Protein AF-A0A163YW25-F1 (afdb_monomer_lite)

Secondary structure (DSSP, 8-state):
------HHHHHHHHHHHHHHHTS-HHHHHHHHHHHHH-TT--SHHHHHHHHHHHHHTT--SHHHHHHHEES---S----TTEEEEEETTEEEEEE-------

Structure (mmCIF, N/CA/C/O backbone):
data_AF-A0A163YW25-F1
#
_entry.id   AF-A0A163YW25-F1
#
loop_
_atom_site.group_PDB
_atom_site.id
_atom_site.type_symbol
_atom_site.label_atom_id
_atom_site.label_alt_id
_atom_site.label_comp_id
_atom_site.label_asym_id
_atom_site.label_entity_id
_atom_site.label_seq_id
_atom_site.pdbx_PDB_ins_code
_atom_site.Cartn_x
_atom_site.Cartn_y
_atom_site.Cartn_z
_atom_site.occupancy
_atom_site.B_iso_or_equiv
_atom_site.auth_seq_id
_atom_site.auth_comp_id
_atom_site.auth_asym_id
_atom_site.auth_atom_id
_atom_site.pdbx_PDB_model_num
ATOM 1 N N . MET A 1 1 ? 34.439 -6.976 -15.105 1.00 39.22 1 MET A N 1
ATOM 2 C CA . MET A 1 1 ? 32.968 -6.914 -14.999 1.00 39.22 1 MET A CA 1
ATOM 3 C C . MET A 1 1 ? 32.635 -5.764 -14.066 1.00 39.22 1 MET A C 1
ATOM 5 O O . MET A 1 1 ? 32.542 -5.968 -12.867 1.00 39.22 1 MET A O 1
ATOM 9 N N . SER A 1 2 ? 32.581 -4.541 -14.591 1.00 45.88 2 SER A N 1
ATOM 10 C CA . SER A 1 2 ? 32.279 -3.352 -13.788 1.00 45.88 2 SER A CA 1
ATOM 11 C C . SER A 1 2 ? 30.852 -2.952 -14.118 1.00 45.88 2 SER A C 1
ATOM 13 O O . SER A 1 2 ? 30.615 -2.217 -15.072 1.00 45.88 2 SER A O 1
ATOM 15 N N . GLY A 1 3 ? 29.902 -3.559 -13.405 1.00 45.88 3 GLY A N 1
ATOM 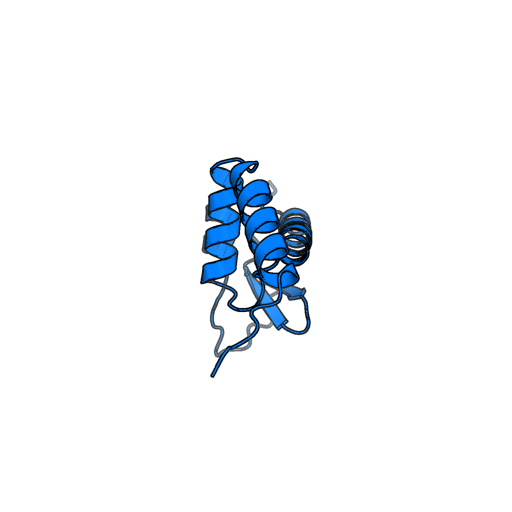16 C CA . GLY A 1 3 ? 28.491 -3.215 -13.510 1.00 45.88 3 GLY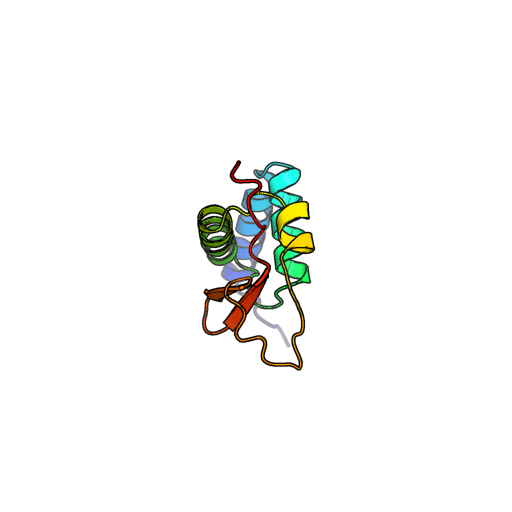 A CA 1
ATOM 17 C C . GLY A 1 3 ? 28.312 -1.778 -13.048 1.00 45.88 3 GLY A C 1
ATOM 18 O O . GLY A 1 3 ? 28.434 -1.489 -11.861 1.00 45.88 3 GLY A O 1
ATOM 19 N N . GLY A 1 4 ? 28.089 -0.873 -13.999 1.00 46.44 4 GLY A N 1
ATOM 20 C CA . GLY A 1 4 ? 27.676 0.491 -13.720 1.00 46.44 4 GLY A CA 1
ATOM 21 C C . GLY A 1 4 ? 26.294 0.471 -13.084 1.00 46.44 4 GLY A C 1
ATOM 22 O O . GLY A 1 4 ? 25.290 0.547 -13.780 1.00 46.44 4 GLY A O 1
ATOM 23 N N . LEU A 1 5 ? 26.246 0.368 -11.758 1.00 48.47 5 LEU A N 1
ATOM 24 C CA . LEU A 1 5 ? 25.113 0.876 -11.000 1.00 48.47 5 LEU A CA 1
ATOM 25 C C . LEU A 1 5 ? 25.173 2.396 -11.179 1.00 48.47 5 LEU A C 1
ATOM 27 O O . LEU A 1 5 ? 26.054 3.055 -10.620 1.00 48.47 5 LEU A O 1
ATOM 31 N N . SER A 1 6 ? 24.346 2.926 -12.085 1.00 59.25 6 SER A N 1
ATOM 32 C CA . SER A 1 6 ? 24.347 4.347 -12.443 1.00 59.25 6 SER A CA 1
ATOM 33 C C . SER A 1 6 ? 24.215 5.190 -11.170 1.00 59.25 6 SER A C 1
ATOM 35 O O . SER A 1 6 ? 23.489 4.823 -10.244 1.00 59.25 6 SER A O 1
ATOM 37 N N . ARG A 1 7 ? 24.900 6.340 -11.103 1.00 57.62 7 ARG A N 1
ATOM 38 C CA . ARG A 1 7 ? 24.795 7.290 -9.967 1.00 57.62 7 ARG A CA 1
ATOM 39 C C . ARG A 1 7 ? 23.343 7.707 -9.698 1.00 57.62 7 ARG A C 1
ATOM 41 O O . ARG A 1 7 ? 23.038 8.185 -8.612 1.00 57.62 7 ARG A O 1
ATOM 48 N N . GLU A 1 8 ? 22.485 7.540 -10.694 1.00 57.12 8 GLU A N 1
ATOM 49 C CA . GLU A 1 8 ? 21.044 7.768 -10.661 1.00 57.12 8 GLU A CA 1
ATOM 50 C C . GLU A 1 8 ? 20.340 6.774 -9.727 1.00 57.12 8 GLU A C 1
ATOM 52 O O . GLU A 1 8 ? 19.706 7.211 -8.773 1.00 57.12 8 GLU A O 1
ATOM 57 N N . SER A 1 9 ? 20.609 5.470 -9.848 1.00 61.06 9 SER A N 1
ATOM 58 C CA . SER A 1 9 ? 19.997 4.442 -8.993 1.00 61.06 9 SER A CA 1
ATOM 59 C C . SER A 1 9 ? 20.376 4.576 -7.512 1.00 61.06 9 SER A C 1
ATOM 61 O O . SER A 1 9 ? 19.603 4.211 -6.630 1.00 61.06 9 SER A O 1
ATOM 63 N N . LEU A 1 10 ? 21.567 5.108 -7.210 1.00 64.44 10 LEU A N 1
ATOM 64 C CA . LEU A 1 10 ? 21.972 5.407 -5.829 1.00 64.44 10 LEU A CA 1
ATOM 65 C C . LEU A 1 10 ? 21.240 6.629 -5.263 1.00 64.44 10 LEU A C 1
ATOM 67 O O . LEU A 1 10 ? 20.874 6.627 -4.092 1.00 64.44 10 LEU A O 1
ATOM 71 N N . LYS A 1 11 ? 21.008 7.658 -6.087 1.00 71.38 11 LYS A N 1
ATOM 72 C CA . LYS A 1 11 ? 20.245 8.844 -5.679 1.00 71.38 11 LYS A CA 1
ATOM 73 C C . LYS A 1 11 ? 18.774 8.523 -5.450 1.00 71.38 11 LYS A C 1
ATOM 75 O O . LYS A 1 11 ? 18.196 9.060 -4.516 1.00 71.38 11 LYS A O 1
ATOM 80 N N . GLU A 1 12 ? 18.183 7.665 -6.274 1.00 67.31 12 GLU A N 1
ATOM 81 C CA . GLU A 1 12 ? 16.788 7.235 -6.118 1.00 67.31 12 GLU A CA 1
ATOM 82 C C . GLU A 1 12 ? 16.587 6.437 -4.829 1.00 67.31 12 GLU A C 1
ATOM 84 O O . GLU A 1 12 ? 15.670 6.725 -4.068 1.00 67.31 12 GLU A O 1
ATOM 89 N N . ARG A 1 13 ? 17.504 5.513 -4.516 1.00 71.31 13 ARG A N 1
ATOM 90 C CA . ARG A 1 13 ? 17.475 4.777 -3.242 1.00 71.31 13 ARG A CA 1
ATOM 91 C C . ARG A 1 13 ? 17.634 5.685 -2.030 1.00 71.31 13 ARG A C 1
ATOM 93 O O . ARG A 1 13 ? 16.966 5.470 -1.030 1.00 71.31 13 ARG A O 1
ATOM 100 N N . GLN A 1 14 ? 18.516 6.679 -2.116 1.00 78.50 14 GLN A N 1
ATOM 101 C CA . GLN A 1 14 ? 18.705 7.633 -1.026 1.00 78.50 14 GLN A CA 1
ATOM 102 C C . GLN A 1 14 ? 17.467 8.511 -0.837 1.00 78.50 14 GLN A C 1
ATOM 104 O O . GLN A 1 14 ? 17.000 8.641 0.280 1.00 78.50 14 GLN A O 1
ATOM 109 N N . ARG A 1 15 ? 16.868 9.013 -1.924 1.00 82.62 15 ARG A N 1
ATOM 110 C CA . ARG A 1 15 ? 15.601 9.757 -1.859 1.00 82.62 15 ARG A CA 1
ATOM 111 C C . ARG A 1 15 ? 14.473 8.948 -1.237 1.00 82.62 15 ARG A C 1
ATOM 113 O O . ARG A 1 15 ? 13.749 9.487 -0.415 1.00 82.62 15 ARG A O 1
ATOM 120 N N . TYR A 1 16 ? 14.352 7.676 -1.610 1.00 81.56 16 TYR A N 1
ATOM 121 C CA . TYR A 1 16 ? 13.362 6.789 -1.011 1.00 81.56 16 TYR A CA 1
ATOM 122 C C . TYR A 1 16 ? 13.610 6.594 0.488 1.00 81.56 16 TYR A C 1
ATOM 124 O O . TYR A 1 16 ? 12.666 6.654 1.264 1.00 81.56 16 TYR A O 1
ATOM 132 N N . ALA A 1 17 ? 14.870 6.403 0.897 1.00 83.38 17 ALA A N 1
ATOM 133 C CA . ALA A 1 17 ? 15.232 6.277 2.305 1.00 83.38 17 ALA A CA 1
ATOM 134 C C . ALA A 1 17 ? 14.913 7.557 3.093 1.00 83.38 17 ALA A C 1
ATOM 136 O O . ALA A 1 17 ? 14.198 7.472 4.082 1.00 83.38 17 ALA A O 1
ATOM 137 N N . ASP A 1 18 ? 15.348 8.729 2.616 1.00 86.94 18 ASP A N 1
ATOM 138 C CA . ASP A 1 18 ? 15.026 10.023 3.233 1.00 86.94 18 ASP A CA 1
ATOM 139 C C . ASP A 1 18 ? 13.497 10.223 3.331 1.00 86.94 18 ASP A C 1
ATOM 141 O O . ASP A 1 18 ? 12.980 10.507 4.406 1.00 86.94 18 ASP A O 1
ATOM 145 N N . TRP A 1 19 ? 12.751 9.983 2.244 1.00 87.75 19 TRP A N 1
ATOM 146 C CA . TRP A 1 19 ? 11.286 10.091 2.229 1.00 87.75 19 TRP A CA 1
ATOM 147 C C . TRP A 1 19 ? 10.611 9.131 3.216 1.00 87.75 19 TRP A C 1
ATOM 149 O O . TRP A 1 19 ? 9.651 9.515 3.883 1.00 87.75 19 TRP A O 1
ATOM 159 N N . TYR A 1 20 ? 11.099 7.892 3.307 1.00 86.62 20 TYR A N 1
ATOM 160 C CA . TYR A 1 20 ? 10.590 6.882 4.231 1.00 86.62 20 TYR A CA 1
ATOM 161 C C . TYR A 1 20 ? 10.875 7.273 5.685 1.00 86.62 20 TYR A C 1
ATOM 163 O O . TYR A 1 20 ? 9.985 7.184 6.527 1.00 86.62 20 TYR A O 1
ATOM 171 N N . GLU A 1 21 ? 12.076 7.774 5.983 1.00 87.50 21 GLU A N 1
ATOM 172 C CA . GLU A 1 21 ? 12.459 8.257 7.315 1.00 87.50 21 GLU A CA 1
ATOM 173 C C . GLU A 1 21 ? 11.673 9.508 7.746 1.00 87.50 21 GLU A C 1
ATOM 175 O O . GLU A 1 21 ? 11.443 9.702 8.938 1.00 87.50 21 GLU A O 1
ATOM 180 N N . GLU A 1 22 ? 11.207 10.331 6.801 1.00 89.00 22 GLU A N 1
ATOM 181 C CA . GLU A 1 22 ? 10.327 11.475 7.079 1.00 89.00 22 GLU A CA 1
ATOM 182 C C . GLU A 1 22 ? 8.879 11.073 7.430 1.00 89.00 22 GLU A C 1
ATOM 184 O O . GLU A 1 22 ? 8.119 11.900 7.948 1.00 89.00 22 GLU A O 1
ATOM 189 N N . LYS A 1 23 ? 8.464 9.827 7.155 1.00 85.50 23 LYS A N 1
ATOM 190 C CA . LYS A 1 23 ? 7.120 9.329 7.487 1.00 85.50 23 LYS A CA 1
ATOM 191 C C . LYS A 1 23 ? 6.967 8.995 8.966 1.00 85.50 23 LYS A C 1
ATOM 193 O O . LYS A 1 23 ? 7.912 8.660 9.671 1.00 85.50 23 LYS A O 1
ATOM 198 N N . SER A 1 24 ? 5.721 9.053 9.431 1.00 88.56 24 SER A N 1
ATOM 199 C CA . SER A 1 24 ? 5.360 8.564 10.763 1.00 88.56 24 SER A CA 1
ATOM 200 C C . SER A 1 24 ? 5.500 7.039 10.856 1.00 88.56 24 SER A C 1
ATOM 202 O O . SER A 1 24 ? 5.341 6.349 9.852 1.00 88.56 24 SER A O 1
ATOM 204 N N . GLU A 1 25 ? 5.717 6.497 12.061 1.00 88.25 25 GLU A N 1
ATOM 205 C CA . GLU A 1 25 ? 5.823 5.041 12.285 1.00 88.25 25 GLU A CA 1
ATOM 206 C C . GLU A 1 25 ? 4.621 4.269 11.707 1.00 88.25 25 GLU A C 1
ATOM 208 O O . GLU A 1 25 ? 4.777 3.184 11.159 1.00 88.25 25 GLU A O 1
ATOM 213 N N . GLN A 1 26 ? 3.421 4.853 11.771 1.00 85.50 26 GLN A N 1
ATOM 214 C CA . GLN A 1 26 ? 2.193 4.261 11.227 1.00 85.50 26 GLN A CA 1
ATOM 215 C C . GLN A 1 26 ? 2.191 4.214 9.694 1.00 85.50 26 GLN A C 1
ATOM 217 O O . GLN A 1 26 ? 1.723 3.243 9.103 1.00 85.50 26 GLN A O 1
ATOM 222 N N . GLU A 1 27 ? 2.705 5.260 9.043 1.00 85.94 27 GLU A N 1
ATOM 223 C CA . GLU A 1 27 ? 2.842 5.292 7.585 1.00 85.94 27 GLU A CA 1
ATOM 224 C C . GLU A 1 27 ? 3.968 4.372 7.112 1.00 85.94 27 GLU A C 1
ATOM 226 O O . GLU A 1 27 ? 3.792 3.680 6.117 1.00 85.94 27 GLU A O 1
ATOM 231 N N . GLN A 1 28 ? 5.084 4.316 7.844 1.00 89.75 28 GLN A N 1
ATOM 232 C CA . GLN A 1 28 ? 6.174 3.375 7.584 1.00 89.75 28 GLN A CA 1
ATOM 233 C C . GLN A 1 28 ? 5.677 1.928 7.641 1.00 89.75 28 GLN A C 1
ATOM 235 O O . GLN A 1 28 ? 5.901 1.179 6.700 1.00 89.75 28 GLN A O 1
ATOM 240 N N . GLN A 1 29 ? 4.918 1.565 8.680 1.00 89.81 29 GLN A N 1
ATOM 241 C CA . GLN A 1 29 ? 4.297 0.241 8.793 1.00 89.81 29 GLN A CA 1
ATOM 242 C C . GLN A 1 29 ? 3.355 -0.071 7.629 1.00 89.81 29 GLN A C 1
ATOM 244 O O . GLN A 1 29 ? 3.342 -1.194 7.143 1.00 89.81 29 GLN A O 1
ATOM 249 N N . LEU A 1 30 ? 2.56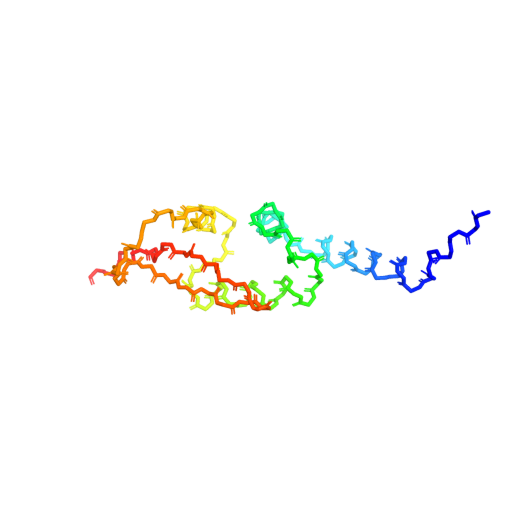6 0.907 7.171 1.00 88.19 30 LEU A N 1
ATOM 250 C CA . LEU A 1 30 ? 1.675 0.705 6.030 1.00 88.19 30 LEU A CA 1
ATOM 251 C C . LEU A 1 30 ? 2.473 0.468 4.743 1.00 88.19 30 LEU A C 1
ATOM 253 O O . LEU A 1 30 ? 2.109 -0.399 3.961 1.00 88.19 30 LEU A O 1
ATOM 257 N N . ILE A 1 31 ? 3.551 1.225 4.530 1.00 88.12 31 ILE A N 1
ATOM 258 C CA . ILE A 1 31 ? 4.443 1.057 3.376 1.00 88.12 31 ILE A CA 1
ATOM 259 C C . ILE A 1 31 ? 5.125 -0.314 3.409 1.00 88.12 31 ILE A C 1
ATOM 261 O O . ILE A 1 31 ? 5.187 -0.971 2.376 1.00 88.12 31 ILE A O 1
ATOM 265 N N . ASP A 1 32 ? 5.615 -0.743 4.574 1.00 87.88 32 ASP A N 1
ATOM 266 C CA . ASP A 1 32 ? 6.261 -2.049 4.747 1.00 87.88 32 ASP A CA 1
ATOM 267 C C . ASP A 1 32 ? 5.275 -3.183 4.432 1.00 87.88 32 ASP A C 1
ATOM 269 O O . ASP A 1 32 ? 5.582 -4.061 3.632 1.00 87.88 32 ASP A O 1
ATOM 273 N N . GLU A 1 33 ? 4.041 -3.086 4.940 1.00 88.12 33 GLU A N 1
ATOM 274 C CA . GLU A 1 33 ? 2.986 -4.068 4.673 1.00 88.12 33 GLU A CA 1
ATOM 275 C C . GLU A 1 33 ? 2.579 -4.092 3.195 1.00 88.12 33 GLU A C 1
ATOM 277 O O . GLU A 1 33 ? 2.418 -5.160 2.608 1.00 88.12 33 GLU A O 1
ATOM 282 N N . ILE A 1 34 ? 2.449 -2.922 2.558 1.00 85.62 34 ILE A N 1
ATOM 283 C CA . ILE A 1 34 ? 2.205 -2.824 1.114 1.00 85.62 34 ILE A CA 1
ATOM 284 C C . ILE A 1 34 ? 3.353 -3.483 0.353 1.00 85.62 34 ILE A C 1
ATOM 286 O O . ILE A 1 34 ? 3.084 -4.224 -0.584 1.00 85.62 34 ILE A O 1
ATOM 290 N N . ALA A 1 35 ? 4.607 -3.235 0.722 1.00 84.50 35 ALA A N 1
ATOM 291 C CA . ALA A 1 35 ? 5.760 -3.815 0.042 1.00 84.50 35 ALA A CA 1
ATOM 292 C C . ALA A 1 35 ? 5.842 -5.341 0.225 1.00 84.50 35 ALA A C 1
ATOM 294 O O . ALA A 1 35 ? 6.200 -6.035 -0.724 1.00 84.50 35 ALA A O 1
ATOM 295 N N . ASP A 1 36 ? 5.474 -5.865 1.398 1.00 84.00 36 ASP A N 1
ATOM 296 C CA . ASP A 1 36 ? 5.420 -7.309 1.674 1.00 84.00 36 ASP A CA 1
ATOM 297 C C . ASP A 1 36 ? 4.285 -7.991 0.891 1.00 84.00 36 ASP A C 1
ATOM 299 O O . ASP A 1 36 ? 4.459 -9.047 0.286 1.00 84.00 36 ASP A O 1
ATOM 303 N N . CYS A 1 37 ? 3.129 -7.331 0.823 1.00 79.06 37 CYS A N 1
ATOM 304 C CA . CYS A 1 37 ? 1.947 -7.804 0.110 1.00 79.06 37 CYS A CA 1
ATOM 305 C C . CYS A 1 37 ? 1.998 -7.584 -1.409 1.00 79.06 37 CYS A C 1
ATOM 307 O O . CYS A 1 37 ? 1.258 -8.223 -2.163 1.00 79.06 37 CYS A O 1
ATOM 309 N N . THR A 1 38 ? 2.804 -6.627 -1.869 1.00 76.69 38 THR A N 1
ATOM 310 C CA . THR A 1 38 ? 2.872 -6.193 -3.262 1.00 76.69 38 THR A CA 1
ATOM 311 C C . THR A 1 38 ? 4.333 -6.062 -3.702 1.00 76.69 38 THR A C 1
ATOM 313 O O . THR A 1 38 ? 4.981 -5.031 -3.546 1.00 76.69 38 THR A O 1
ATOM 316 N N . ASP A 1 39 ? 4.848 -7.096 -4.368 1.00 69.94 39 ASP A N 1
ATOM 317 C CA . ASP A 1 39 ? 6.219 -7.109 -4.909 1.00 69.94 39 ASP A CA 1
ATOM 318 C C . ASP A 1 39 ? 6.514 -5.980 -5.924 1.00 69.94 39 ASP A C 1
ATOM 320 O O . ASP A 1 39 ? 7.667 -5.732 -6.282 1.00 69.94 39 ASP A O 1
ATOM 324 N N . TYR A 1 40 ? 5.482 -5.297 -6.431 1.00 69.69 40 TYR A N 1
ATOM 325 C CA . TYR A 1 40 ? 5.598 -4.306 -7.504 1.00 69.69 40 TYR A CA 1
ATOM 326 C C . TYR A 1 40 ? 5.564 -2.845 -7.032 1.00 69.69 40 TYR A C 1
ATOM 328 O O . TYR A 1 40 ? 5.932 -1.959 -7.807 1.00 69.69 40 TYR A O 1
ATOM 336 N N . ILE A 1 41 ? 5.132 -2.564 -5.797 1.00 75.94 41 ILE A N 1
ATOM 337 C CA . ILE A 1 41 ? 4.952 -1.193 -5.289 1.00 75.94 41 ILE A CA 1
ATOM 338 C C . ILE A 1 41 ? 6.153 -0.820 -4.413 1.00 75.94 41 ILE A C 1
ATOM 340 O O . ILE A 1 41 ? 6.083 -0.765 -3.191 1.00 75.94 41 ILE A O 1
ATOM 344 N N . LEU A 1 42 ? 7.290 -0.561 -5.062 1.00 71.25 42 LEU A N 1
ATOM 345 C CA . LEU A 1 42 ? 8.572 -0.324 -4.379 1.00 71.25 42 LEU A CA 1
ATOM 346 C C . LEU A 1 42 ? 9.088 1.119 -4.519 1.00 71.25 42 LEU A C 1
ATOM 348 O O . LEU A 1 42 ? 10.088 1.483 -3.904 1.00 71.25 42 LEU A O 1
ATOM 352 N N . GLY A 1 43 ? 8.445 1.946 -5.348 1.00 79.25 43 GLY A N 1
ATOM 353 C CA . GLY A 1 43 ? 8.821 3.346 -5.558 1.00 79.25 43 GLY A CA 1
ATOM 354 C C . GLY A 1 43 ? 8.107 4.325 -4.623 1.00 79.25 43 GLY A C 1
ATOM 355 O O . GLY A 1 43 ? 7.003 4.055 -4.156 1.00 79.25 43 GLY A O 1
ATOM 356 N N . GLU A 1 44 ? 8.701 5.504 -4.410 1.00 82.31 44 GLU A N 1
ATOM 357 C CA . GLU A 1 44 ? 8.094 6.618 -3.656 1.00 82.31 44 GLU A CA 1
ATOM 358 C C . GLU A 1 44 ? 6.750 7.041 -4.270 1.00 82.31 44 GLU A C 1
ATOM 360 O O . GLU A 1 44 ? 5.728 7.083 -3.590 1.00 82.31 44 GLU A O 1
ATOM 365 N N . ASP A 1 45 ? 6.737 7.349 -5.569 1.00 85.00 45 ASP A N 1
ATOM 366 C CA . ASP A 1 45 ? 5.533 7.817 -6.268 1.00 85.00 45 ASP A CA 1
ATOM 367 C C . ASP A 1 45 ? 4.448 6.732 -6.313 1.00 85.00 45 ASP A C 1
ATOM 369 O O . ASP A 1 45 ? 3.266 7.006 -6.096 1.00 85.00 45 ASP A O 1
ATOM 373 N N . GLN A 1 46 ? 4.870 5.475 -6.489 1.00 84.75 46 GLN A N 1
ATOM 374 C CA . GLN A 1 46 ? 3.978 4.321 -6.480 1.00 84.75 46 GLN A CA 1
ATOM 375 C C . GLN A 1 46 ? 3.338 4.122 -5.105 1.00 84.75 46 GLN A C 1
ATOM 377 O O . GLN A 1 46 ? 2.119 4.004 -5.023 1.00 84.75 46 GLN A O 1
ATOM 382 N N . ASN A 1 47 ? 4.131 4.159 -4.029 1.00 84.94 47 ASN A N 1
ATOM 383 C CA . ASN A 1 47 ? 3.620 4.067 -2.664 1.00 84.94 47 ASN A CA 1
ATOM 384 C C . ASN A 1 47 ? 2.688 5.235 -2.338 1.00 84.94 47 ASN A C 1
ATOM 386 O O . ASN A 1 47 ? 1.586 5.009 -1.849 1.00 84.94 47 ASN A O 1
ATOM 390 N N . ASN A 1 48 ? 3.057 6.479 -2.665 1.00 86.44 48 ASN A N 1
ATOM 391 C CA . ASN A 1 48 ? 2.176 7.629 -2.436 1.00 86.44 48 ASN A CA 1
ATOM 392 C C . ASN A 1 48 ? 0.853 7.498 -3.206 1.00 86.44 48 ASN A C 1
ATOM 394 O O . ASN A 1 48 ? -0.212 7.750 -2.638 1.00 86.44 48 ASN A O 1
ATOM 398 N N . SER A 1 49 ? 0.899 7.083 -4.474 1.00 87.75 49 SER A N 1
ATOM 399 C CA . SER A 1 49 ? -0.295 6.886 -5.301 1.00 87.75 49 SER A CA 1
ATOM 400 C C . SER A 1 49 ? -1.175 5.758 -4.765 1.00 87.75 49 SER A C 1
ATOM 402 O O . SER A 1 49 ? -2.393 5.915 -4.669 1.00 87.75 49 SER A O 1
ATOM 404 N N . PHE A 1 50 ? -0.571 4.644 -4.353 1.00 86.94 50 PHE A N 1
ATOM 405 C CA . PHE A 1 50 ? -1.293 3.505 -3.804 1.00 86.94 50 PHE A CA 1
ATOM 406 C C . PHE A 1 50 ? -1.907 3.821 -2.438 1.00 86.94 50 PHE A C 1
ATOM 408 O O . PHE A 1 50 ? -3.094 3.585 -2.237 1.00 86.94 50 PHE A O 1
ATOM 415 N N . ILE A 1 51 ? -1.169 4.476 -1.540 1.00 87.06 51 ILE A N 1
ATOM 416 C CA . ILE A 1 51 ? -1.694 4.969 -0.258 1.00 87.06 51 ILE A CA 1
ATOM 417 C C . ILE A 1 51 ? -2.859 5.939 -0.488 1.00 87.06 51 ILE A C 1
ATOM 419 O O . ILE A 1 51 ? -3.876 5.859 0.201 1.00 87.06 51 ILE A O 1
ATOM 423 N N . CYS A 1 52 ? -2.771 6.830 -1.481 1.00 88.25 52 CYS A N 1
ATOM 424 C CA . CYS A 1 52 ? -3.893 7.699 -1.844 1.00 88.25 52 CYS A CA 1
ATOM 425 C C . CYS A 1 52 ? -5.133 6.903 -2.282 1.00 88.25 52 CYS A C 1
ATOM 427 O O . CYS A 1 52 ? -6.250 7.288 -1.930 1.00 88.25 52 CYS A O 1
ATOM 429 N N . LEU A 1 53 ? -4.959 5.807 -3.027 1.00 86.31 53 LEU A N 1
ATOM 430 C CA . LEU A 1 53 ? -6.056 4.915 -3.418 1.00 86.31 53 LEU A CA 1
ATOM 431 C C . LEU A 1 53 ? -6.632 4.159 -2.216 1.00 86.31 53 LEU A C 1
ATOM 433 O O . LEU A 1 53 ? -7.851 4.071 -2.082 1.00 86.31 53 LEU A O 1
ATOM 437 N N . LEU A 1 54 ? -5.788 3.662 -1.314 1.00 85.06 54 LEU A N 1
ATOM 438 C CA . LEU A 1 54 ? -6.214 2.993 -0.083 1.00 85.06 54 LEU A CA 1
ATOM 439 C C . LEU A 1 54 ? -7.069 3.922 0.785 1.00 85.06 54 LEU A C 1
ATOM 441 O O . LEU A 1 54 ? -8.181 3.557 1.168 1.00 85.06 54 LEU A O 1
ATOM 445 N N . ARG A 1 55 ? -6.627 5.170 0.981 1.00 86.69 55 ARG A N 1
ATOM 446 C CA . ARG A 1 55 ? -7.371 6.181 1.749 1.00 86.69 55 ARG A CA 1
ATOM 447 C C . ARG A 1 55 ? -8.735 6.500 1.136 1.00 86.69 55 ARG A C 1
ATOM 449 O O . ARG A 1 55 ? -9.709 6.652 1.867 1.00 86.69 55 ARG A O 1
ATOM 456 N N . GLN A 1 56 ? -8.844 6.546 -0.194 1.00 84.69 56 GLN A N 1
ATOM 457 C CA . GLN A 1 56 ? -10.138 6.713 -0.878 1.00 84.69 56 GLN A CA 1
ATOM 458 C C . GLN A 1 56 ? -11.105 5.551 -0.611 1.00 84.69 56 GLN A C 1
ATOM 460 O O . GLN A 1 56 ? -12.319 5.745 -0.643 1.00 84.69 56 GLN A O 1
ATOM 465 N N . ASN A 1 57 ? -10.571 4.367 -0.314 1.00 79.69 57 ASN A N 1
ATOM 466 C CA . ASN A 1 57 ? -11.335 3.180 0.058 1.00 79.69 57 ASN A CA 1
ATOM 467 C C . ASN A 1 57 ? -11.499 3.018 1.580 1.00 79.69 57 ASN A C 1
ATOM 469 O O . ASN A 1 57 ? -12.068 2.025 2.027 1.00 79.69 57 ASN A O 1
ATOM 473 N N . GLY A 1 58 ? -11.054 4.001 2.373 1.00 83.06 58 GLY A N 1
ATOM 474 C CA . GLY A 1 58 ? -11.170 4.001 3.833 1.00 83.06 58 GLY A CA 1
ATOM 475 C C . GLY A 1 58 ? -10.098 3.189 4.561 1.00 83.06 58 GLY A C 1
ATOM 476 O O . GLY A 1 58 ? -10.294 2.870 5.729 1.00 83.06 58 GLY A O 1
ATOM 477 N N . ILE A 1 59 ? -8.995 2.851 3.885 1.00 84.88 59 ILE A N 1
ATOM 478 C CA . ILE A 1 59 ? -7.837 2.164 4.463 1.00 84.88 59 ILE A CA 1
ATOM 479 C C . ILE A 1 59 ? -6.742 3.204 4.713 1.00 84.88 59 ILE A C 1
ATOM 481 O O . ILE A 1 59 ? -6.156 3.749 3.777 1.00 84.88 59 ILE A O 1
ATOM 485 N N . GLU A 1 60 ? -6.478 3.501 5.980 1.00 86.06 60 GLU A N 1
ATOM 486 C CA . GLU A 1 60 ? -5.524 4.536 6.394 1.00 86.06 60 GLU A CA 1
ATOM 487 C C . GLU A 1 60 ? -4.323 3.974 7.165 1.00 86.06 60 GLU A C 1
ATOM 489 O O . GLU A 1 60 ? -3.302 4.653 7.273 1.00 86.06 60 GLU A O 1
ATOM 494 N N . THR A 1 61 ? -4.427 2.748 7.687 1.00 86.44 61 THR A N 1
ATOM 495 C CA . THR A 1 61 ? -3.411 2.119 8.544 1.00 86.44 61 THR A CA 1
ATOM 496 C C . THR A 1 61 ? -3.002 0.739 8.038 1.00 86.44 61 THR A C 1
ATOM 498 O O . THR A 1 61 ? -3.769 0.073 7.343 1.00 86.44 61 THR A O 1
ATOM 501 N N . ALA A 1 62 ? -1.802 0.293 8.425 1.00 86.94 62 ALA A N 1
ATOM 502 C CA . ALA A 1 62 ? -1.283 -1.039 8.099 1.00 86.94 62 ALA A CA 1
ATOM 503 C C . ALA A 1 62 ? -2.221 -2.161 8.568 1.00 86.94 62 ALA A C 1
ATOM 505 O O . ALA A 1 62 ? -2.515 -3.079 7.817 1.00 86.94 62 ALA A O 1
ATOM 506 N N . ASP A 1 63 ? -2.767 -2.035 9.780 1.00 85.25 63 ASP A N 1
ATOM 507 C CA . ASP A 1 63 ? -3.724 -2.991 10.350 1.00 85.25 63 ASP A CA 1
ATOM 508 C C . ASP A 1 63 ? -4.996 -3.117 9.496 1.00 85.25 63 ASP A C 1
ATOM 510 O O . ASP A 1 63 ? -5.418 -4.220 9.161 1.00 85.25 63 ASP A O 1
ATOM 514 N N . GLN A 1 64 ? -5.562 -1.987 9.051 1.00 85.50 64 GLN A N 1
ATOM 515 C CA . GLN A 1 64 ? -6.713 -1.991 8.146 1.00 85.50 64 GLN A CA 1
ATOM 516 C C . GLN A 1 64 ? -6.365 -2.578 6.784 1.00 85.50 64 GLN A C 1
ATOM 518 O O . GLN A 1 64 ? -7.198 -3.257 6.185 1.00 85.50 64 GLN A O 1
ATOM 523 N N . PHE A 1 65 ? -5.161 -2.295 6.284 1.00 86.81 65 PHE A N 1
ATOM 524 C CA . PHE A 1 65 ? -4.680 -2.860 5.036 1.00 86.81 65 PHE A CA 1
ATOM 525 C C . PHE A 1 65 ? -4.595 -4.378 5.151 1.00 86.81 65 PHE A C 1
ATOM 527 O O . PHE A 1 65 ? -5.270 -5.045 4.383 1.00 86.81 65 PHE A O 1
ATOM 534 N N . ALA A 1 66 ? -3.891 -4.915 6.145 1.00 83.88 66 ALA A N 1
ATOM 535 C CA . ALA A 1 66 ? -3.731 -6.351 6.362 1.00 83.88 66 ALA A CA 1
ATOM 536 C C . ALA A 1 66 ? -5.065 -7.078 6.616 1.00 83.88 66 ALA A C 1
ATOM 538 O O . ALA A 1 66 ? -5.294 -8.158 6.076 1.00 83.88 66 ALA A O 1
ATOM 539 N N . ASP A 1 67 ? -5.977 -6.482 7.395 1.00 83.31 67 ASP A N 1
ATOM 540 C CA . ASP A 1 67 ? -7.306 -7.057 7.667 1.00 83.31 67 ASP A CA 1
ATOM 541 C C . ASP A 1 67 ? -8.190 -7.098 6.408 1.00 83.31 67 ASP A C 1
ATOM 543 O O . ASP A 1 67 ? -8.973 -8.031 6.197 1.00 83.31 67 ASP A O 1
ATOM 547 N N . SER A 1 68 ? -8.042 -6.093 5.539 1.00 80.94 68 SER A N 1
ATOM 548 C CA . SER A 1 68 ? -8.804 -5.989 4.293 1.00 80.94 68 SER A CA 1
ATOM 549 C C . SER A 1 68 ? -8.160 -6.760 3.145 1.00 80.94 68 SER A C 1
ATOM 551 O O . SER A 1 68 ? -8.870 -7.265 2.276 1.00 80.94 68 SER A O 1
ATOM 553 N N . PHE A 1 69 ? -6.835 -6.819 3.081 1.00 82.12 69 PHE A N 1
ATOM 554 C CA . PHE A 1 69 ? -6.093 -7.304 1.927 1.00 82.12 69 PHE A CA 1
ATOM 555 C C . PHE A 1 69 ? -6.238 -8.817 1.783 1.00 82.12 69 PHE A C 1
ATOM 557 O O . PHE A 1 69 ? -5.977 -9.592 2.699 1.00 82.12 69 PHE A O 1
ATOM 564 N N . CYS A 1 70 ? -6.678 -9.252 0.606 1.00 73.12 70 CYS A N 1
ATOM 565 C CA . CYS A 1 70 ? -6.808 -10.661 0.261 1.00 73.12 70 CYS A CA 1
ATOM 566 C C . CYS A 1 70 ? -5.773 -11.003 -0.819 1.00 73.12 70 CYS A C 1
ATOM 568 O O . CYS A 1 70 ? -6.000 -10.734 -1.998 1.00 73.12 70 CYS A O 1
ATOM 570 N N . VAL A 1 71 ? -4.649 -11.599 -0.392 1.00 60.50 71 VAL A N 1
ATOM 571 C CA . VAL A 1 71 ? -3.499 -12.007 -1.231 1.00 60.50 71 VAL A CA 1
ATOM 572 C C . VAL A 1 71 ? -3.888 -13.002 -2.328 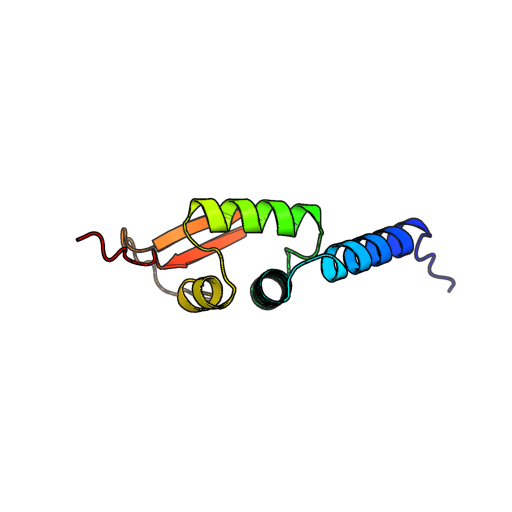1.00 60.50 71 VAL A C 1
ATOM 574 O O . VAL A 1 71 ? -3.429 -12.900 -3.461 1.00 60.50 71 VAL A O 1
ATOM 577 N N . GLU A 1 72 ? -4.768 -13.949 -2.016 1.00 52.75 72 GLU A N 1
ATOM 578 C CA . GLU A 1 72 ? -5.122 -15.039 -2.917 1.00 52.75 72 GLU A CA 1
ATOM 579 C C . GLU A 1 72 ? -6.622 -15.286 -2.847 1.00 52.75 72 GLU A C 1
ATOM 581 O O . GLU A 1 72 ? -7.178 -15.543 -1.778 1.00 52.75 72 GLU A O 1
ATOM 586 N N . TYR A 1 73 ? -7.291 -15.234 -3.997 1.00 52.75 73 TYR A N 1
ATOM 587 C CA . TYR A 1 73 ? -8.650 -15.746 -4.096 1.00 52.75 73 TYR A CA 1
ATOM 588 C C . TYR A 1 73 ? -8.780 -16.677 -5.303 1.00 52.75 73 TYR A C 1
ATOM 590 O O . TYR A 1 73 ? -9.096 -16.265 -6.416 1.00 52.75 73 TYR A O 1
ATOM 598 N N . GLU A 1 74 ? -8.569 -17.974 -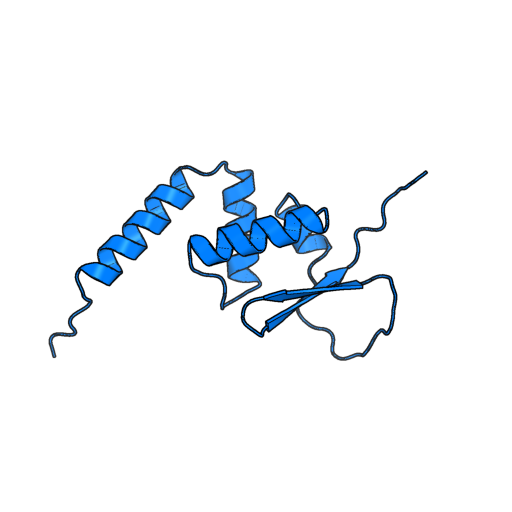5.054 1.00 48.62 74 GLU A N 1
ATOM 599 C CA . GLU A 1 74 ? -8.828 -19.103 -5.971 1.00 48.62 74 GLU A CA 1
ATOM 600 C C . GLU A 1 74 ? -10.333 -19.371 -6.213 1.00 48.62 74 GLU A C 1
ATOM 602 O O . GLU A 1 74 ? -10.751 -20.481 -6.540 1.00 48.62 74 GLU A O 1
ATOM 607 N N . GLY A 1 75 ? -11.206 -18.378 -6.057 1.00 46.81 75 GLY A N 1
ATOM 608 C CA . GLY A 1 75 ? -12.641 -18.624 -6.142 1.00 46.81 75 GLY A CA 1
ATOM 609 C C . GLY A 1 75 ? -13.439 -17.351 -6.278 1.00 46.81 75 GLY A C 1
ATOM 610 O O . GLY A 1 75 ? -13.664 -16.659 -5.299 1.00 46.81 75 GLY A O 1
ATOM 611 N N . ILE A 1 76 ? -13.877 -17.068 -7.501 1.00 47.59 76 ILE A N 1
ATOM 612 C CA . ILE A 1 76 ? -14.788 -15.978 -7.856 1.00 47.59 76 ILE A CA 1
ATOM 613 C C . ILE A 1 76 ? -15.870 -15.823 -6.779 1.00 47.59 76 ILE A C 1
ATOM 615 O O . ILE A 1 76 ? -16.770 -16.656 -6.672 1.00 47.59 76 ILE A O 1
ATOM 619 N N . VAL A 1 77 ? -15.793 -14.744 -6.002 1.00 49.09 77 VAL A N 1
ATOM 620 C CA . VAL A 1 77 ? -16.928 -14.263 -5.223 1.00 49.09 77 VAL A CA 1
ATOM 621 C C . VAL A 1 77 ? -17.377 -12.980 -5.901 1.00 49.09 77 VAL A C 1
ATOM 623 O O . VAL A 1 77 ? -16.778 -11.923 -5.724 1.00 49.09 77 VAL A O 1
ATOM 626 N N . GLU A 1 78 ? -18.426 -13.073 -6.716 1.00 49.19 78 GLU A N 1
ATOM 627 C CA . GLU A 1 78 ? -19.233 -11.921 -7.136 1.00 49.19 78 GLU A CA 1
ATOM 628 C C . GLU A 1 78 ? -20.008 -11.382 -5.916 1.00 49.19 78 GLU A C 1
ATOM 630 O O . GLU A 1 78 ? -21.235 -11.402 -5.872 1.00 49.19 78 GLU A O 1
ATOM 635 N N . SER A 1 79 ? -19.286 -10.959 -4.878 1.00 56.25 79 SER A N 1
ATOM 636 C CA . SER A 1 79 ? -19.850 -10.320 -3.693 1.00 56.25 79 SER A CA 1
ATOM 637 C C . SER A 1 79 ? -19.541 -8.827 -3.744 1.00 56.25 79 SER A C 1
ATOM 639 O O . SER A 1 79 ? -18.383 -8.435 -3.863 1.00 56.25 79 SER A O 1
ATOM 641 N N . ASP A 1 80 ? -20.561 -7.989 -3.531 1.00 62.19 80 ASP A N 1
ATOM 642 C CA . ASP A 1 80 ? -20.463 -6.520 -3.345 1.00 62.19 80 ASP A CA 1
ATOM 643 C C . ASP A 1 80 ? -19.650 -6.116 -2.082 1.00 62.19 80 ASP A C 1
ATOM 645 O O . ASP A 1 80 ? -19.546 -4.948 -1.696 1.00 62.19 80 ASP A O 1
ATOM 649 N N . GLU A 1 81 ? -19.087 -7.117 -1.405 1.00 68.44 81 GLU A N 1
ATOM 650 C CA . GLU A 1 81 ? -18.292 -7.046 -0.185 1.00 68.44 81 GLU A CA 1
ATOM 651 C C . GLU A 1 81 ? -16.800 -6.848 -0.459 1.00 68.44 81 GLU A C 1
ATOM 653 O O . GLU A 1 81 ? -16.042 -6.688 0.492 1.00 68.44 81 GLU A O 1
ATOM 658 N N . PHE A 1 82 ? -16.358 -6.849 -1.720 1.00 73.69 82 PHE A N 1
ATOM 659 C CA . PHE A 1 82 ? -14.954 -6.652 -2.078 1.00 73.69 82 PHE A CA 1
ATOM 660 C C . PHE A 1 82 ? -14.763 -5.421 -2.965 1.00 73.69 82 PHE A C 1
ATOM 662 O O . PHE A 1 82 ? -15.565 -5.113 -3.845 1.00 73.69 82 PHE A O 1
ATOM 669 N N . VAL A 1 83 ? -13.667 -4.716 -2.722 1.00 77.69 83 VAL A N 1
ATOM 670 C CA . VAL A 1 83 ? -13.166 -3.598 -3.506 1.00 77.69 83 VAL A CA 1
ATOM 671 C C . VAL A 1 83 ? -11.948 -4.082 -4.278 1.00 77.69 83 VAL A C 1
ATOM 673 O O . VAL A 1 83 ? -10.985 -4.571 -3.691 1.00 77.69 83 VAL A O 1
ATOM 676 N N . VAL A 1 84 ? -11.979 -3.923 -5.598 1.00 80.06 84 VAL A N 1
ATOM 677 C CA . VAL A 1 84 ? -10.830 -4.217 -6.458 1.00 80.06 84 VAL A CA 1
ATOM 678 C C . VAL A 1 84 ? -10.118 -2.910 -6.775 1.00 80.06 84 VAL A C 1
ATOM 680 O O . VAL A 1 84 ? -10.686 -2.028 -7.420 1.00 80.06 84 VAL A O 1
ATOM 683 N N . VAL A 1 85 ? -8.871 -2.785 -6.332 1.00 80.44 85 VAL A N 1
ATOM 684 C CA . VAL A 1 85 ? -7.999 -1.658 -6.668 1.00 80.44 85 VAL A CA 1
ATOM 685 C C . VAL A 1 85 ? -7.071 -2.107 -7.785 1.00 80.44 85 VAL A C 1
ATOM 687 O O . VAL A 1 85 ? -6.250 -3.001 -7.600 1.00 80.44 85 VAL A O 1
ATOM 690 N N . VAL A 1 86 ? -7.203 -1.493 -8.960 1.00 80.50 86 VAL A N 1
ATOM 691 C CA . VAL A 1 86 ? -6.307 -1.755 -10.090 1.00 80.50 86 VAL A CA 1
ATOM 692 C C . VAL A 1 86 ? -5.198 -0.712 -10.084 1.00 80.50 86 VAL A C 1
ATOM 694 O O . VAL A 1 86 ? -5.473 0.480 -10.222 1.00 80.50 86 VAL A O 1
ATOM 697 N N . PHE A 1 87 ? -3.951 -1.150 -9.936 1.00 81.75 87 PHE A N 1
ATOM 698 C CA . PHE A 1 87 ? -2.782 -0.276 -9.908 1.00 81.75 87 PHE A CA 1
ATOM 699 C C . PHE A 1 87 ? -1.649 -0.874 -10.745 1.00 81.75 87 PHE A C 1
ATOM 701 O O . PHE A 1 87 ? -1.305 -2.044 -10.583 1.00 81.75 87 PHE A O 1
ATOM 708 N N . GLU A 1 88 ? -1.098 -0.086 -11.675 1.00 77.06 88 GLU A N 1
ATOM 709 C CA . GLU A 1 88 ? -0.018 -0.505 -12.591 1.00 77.06 88 GLU A CA 1
ATOM 710 C C . GLU A 1 88 ? -0.314 -1.830 -13.335 1.00 77.06 88 GLU A C 1
ATOM 712 O O . GLU A 1 88 ? 0.572 -2.637 -13.598 1.00 77.06 88 GLU A O 1
ATOM 717 N N . GLY A 1 89 ? -1.589 -2.084 -13.659 1.00 74.38 89 GLY A N 1
ATOM 718 C CA . GLY A 1 89 ? -2.031 -3.310 -14.338 1.00 74.38 89 GLY A CA 1
ATOM 719 C C . GLY A 1 89 ? -2.207 -4.535 -13.431 1.00 74.38 89 GLY A C 1
ATOM 720 O O . GLY A 1 89 ? -2.662 -5.571 -13.914 1.00 74.38 89 GLY A O 1
ATOM 721 N N . ASN A 1 90 ? -1.920 -4.416 -12.133 1.00 79.25 90 ASN A N 1
ATOM 722 C CA . ASN A 1 90 ? -2.194 -5.439 -11.127 1.00 79.25 90 ASN A CA 1
ATOM 723 C C . ASN A 1 90 ? -3.531 -5.164 -10.436 1.00 79.25 90 ASN A C 1
ATOM 725 O O . ASN A 1 90 ? -3.899 -4.010 -10.217 1.00 79.25 90 ASN A O 1
ATOM 729 N N . SER A 1 91 ? -4.268 -6.226 -10.114 1.00 80.38 91 SER A N 1
ATOM 730 C CA . SER A 1 91 ? -5.544 -6.137 -9.398 1.00 80.38 91 SER A CA 1
ATOM 731 C C . SER A 1 91 ? -5.352 -6.595 -7.962 1.00 80.38 91 SER A C 1
ATOM 733 O O . SER A 1 91 ? -4.982 -7.741 -7.724 1.00 80.38 91 SER A O 1
ATOM 735 N N . TYR A 1 92 ? -5.624 -5.697 -7.025 1.00 81.19 92 TYR A N 1
ATOM 736 C CA . TYR A 1 92 ? -5.519 -5.929 -5.593 1.00 81.19 92 TYR A CA 1
ATOM 737 C C . TYR A 1 92 ? -6.919 -6.023 -5.000 1.00 81.19 92 TYR A C 1
ATOM 739 O O . TYR A 1 92 ? -7.749 -5.132 -5.203 1.00 81.19 92 TYR A O 1
ATOM 747 N N . PHE A 1 93 ? -7.193 -7.113 -4.290 1.00 81.19 93 PHE A N 1
ATOM 748 C CA . PHE A 1 93 ? -8.504 -7.381 -3.717 1.00 81.19 93 PHE A CA 1
ATOM 749 C C . PHE A 1 93 ? -8.514 -6.990 -2.247 1.00 81.19 93 PHE A C 1
ATOM 751 O O . PHE A 1 93 ? -7.722 -7.484 -1.448 1.00 81.19 93 PHE A O 1
ATOM 758 N N . PHE A 1 94 ? -9.455 -6.127 -1.894 1.00 81.38 94 PHE A N 1
ATOM 759 C CA . PHE A 1 94 ? -9.697 -5.703 -0.528 1.00 81.38 94 PHE A CA 1
ATOM 760 C C . PHE A 1 94 ? -11.097 -6.124 -0.129 1.00 81.38 94 PHE A C 1
ATOM 762 O O . PHE A 1 94 ? -12.061 -5.864 -0.843 1.00 81.38 94 PHE A O 1
ATOM 769 N N . ARG A 1 95 ? -11.252 -6.741 1.034 1.00 76.38 95 ARG A N 1
ATOM 770 C CA . ARG A 1 95 ? -12.549 -6.833 1.681 1.00 76.38 9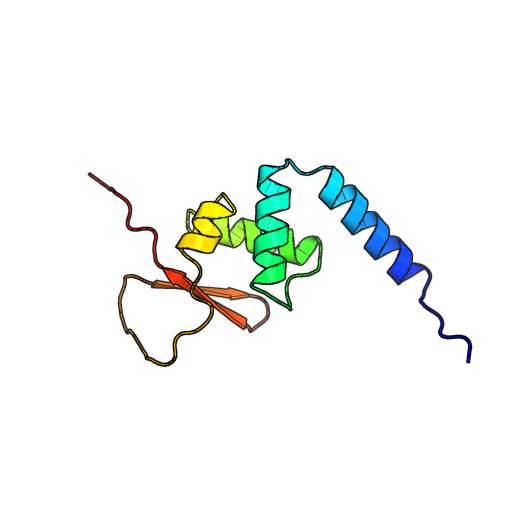5 ARG A CA 1
ATOM 771 C C . ARG A 1 95 ? -12.971 -5.416 2.041 1.00 76.38 95 ARG A C 1
ATOM 773 O O . ARG A 1 95 ? -12.231 -4.674 2.678 1.00 76.38 95 ARG A O 1
ATOM 780 N N . ARG A 1 96 ? -14.165 -5.027 1.614 1.00 70.06 96 ARG A N 1
ATOM 781 C CA . ARG A 1 96 ? -14.800 -3.784 2.028 1.00 70.06 96 ARG A CA 1
ATOM 782 C C . ARG A 1 96 ? -14.910 -3.881 3.542 1.00 70.06 96 ARG A C 1
ATOM 784 O O . ARG A 1 96 ? -15.613 -4.757 4.047 1.00 70.06 96 ARG A O 1
ATOM 791 N N . LEU A 1 97 ? -14.183 -3.030 4.261 1.00 65.44 97 LEU A N 1
ATOM 792 C CA . LEU A 1 97 ? -14.361 -2.875 5.698 1.00 65.44 97 LEU A CA 1
ATOM 793 C C . LEU A 1 97 ? -15.801 -2.420 5.868 1.00 65.44 97 LEU A C 1
ATOM 795 O O . LEU A 1 97 ? -16.111 -1.247 5.662 1.00 65.44 97 LEU A O 1
ATOM 799 N N . CYS A 1 98 ? -16.706 -3.376 6.097 1.00 49.94 98 CYS A N 1
ATOM 800 C CA . CYS A 1 98 ? -18.117 -3.120 6.277 1.00 49.94 98 CYS A CA 1
ATOM 801 C C . CYS A 1 98 ? -18.208 -2.058 7.352 1.00 49.94 98 CYS A C 1
ATOM 803 O O . CYS A 1 98 ? -17.979 -2.321 8.537 1.00 49.94 98 CYS A O 1
ATOM 805 N N . GLY A 1 99 ? -18.505 -0.836 6.918 1.00 46.38 99 GLY A N 1
ATOM 806 C CA . GLY A 1 99 ? -18.818 0.219 7.833 1.00 46.38 99 GLY A CA 1
ATOM 807 C C . GLY A 1 99 ? -19.917 -0.332 8.721 1.00 46.38 99 GLY A C 1
ATOM 808 O O . GLY A 1 99 ? -21.002 -0.682 8.257 1.00 46.38 99 GLY A O 1
ATOM 809 N N . ARG A 1 100 ? -19.638 -0.362 10.021 1.00 44.75 100 ARG A N 1
ATOM 810 C CA . ARG A 1 100 ? -20.622 0.018 11.029 1.00 44.75 100 ARG A CA 1
ATOM 811 C C . ARG A 1 100 ? -21.161 1.409 10.661 1.00 44.75 100 ARG A C 1
ATOM 813 O O . ARG A 1 100 ? -20.904 2.389 11.351 1.00 44.75 100 ARG A O 1
ATOM 820 N N . PHE A 1 101 ? -21.886 1.510 9.554 1.00 40.34 101 PHE A N 1
ATOM 821 C CA . PHE A 1 101 ? -22.839 2.568 9.331 1.00 40.34 101 PHE A CA 1
ATOM 822 C C . PHE A 1 101 ? -24.104 2.101 10.028 1.00 40.34 101 PHE A C 1
ATOM 824 O O . PHE A 1 101 ? -24.724 1.096 9.689 1.00 40.34 101 PHE A O 1
ATOM 831 N N . ARG A 1 102 ? -24.313 2.791 11.138 1.00 38.91 102 ARG A N 1
ATOM 832 C CA . ARG A 1 102 ? -25.479 2.780 11.999 1.00 38.91 102 ARG A CA 1
ATOM 833 C C . ARG A 1 102 ? -26.768 3.007 11.218 1.00 38.91 102 ARG A C 1
ATOM 835 O O . ARG A 1 102 ? -26.717 3.791 10.245 1.00 38.91 102 ARG A O 1
#

Foldseek 3Di:
DDPCPDPVVVVQVVVVVVVLVPDDPFLVLLLVLCVVLPVPQDGPVSSVVVCVVCVVLVRNGNVQCVQFWDSDDPDDDPDPQWDWDQGPNDTTITGRPPDPPD

pLDDT: mean 74.32, std 14.77, range [38.91, 89.81]

Sequence (102 aa):
MSGGLSRESLKERQRYADWYEEKSEQEQQLIDEIADCTDYILGEDQNNSFICLLRQNGIETADQFADSFCVEYEGIVESDEFVVVVFEGNSYFFRRLCGRFR

Radius of gyration: 16.28 Å; chains: 1; bounding box: 58×31×27 Å